Protein AF-A0A529GJU2-F1 (afdb_monomer_lite)

Secondary structure (DSSP, 8-state):
--SSTTHHHHHHHHHHHHTT----TT-------SS------TT-EEEEE-GGG-EEEEE--

Foldseek 3Di:
DVVDLCPQVVVVQVVQVVVVGHDDPPDDDGSDDPDDDDDDDQQDKDKDAPDPVGIDIDHHD

Structure (mmCIF, N/CA/C/O backbone):
data_AF-A0A529GJU2-F1
#
_entry.id   AF-A0A529GJU2-F1
#
loop_
_atom_site.group_PDB
_atom_site.id
_atom_site.type_symbol
_atom_site.label_atom_id
_atom_site.label_alt_id
_atom_site.label_comp_id
_atom_site.label_asym_id
_atom_site.label_entity_id
_atom_site.label_seq_id
_atom_site.pdbx_PDB_ins_code
_atom_site.Cartn_x
_atom_site.Cartn_y
_atom_site.Cartn_z
_atom_site.occupancy
_atom_site.B_iso_or_equiv
_atom_site.auth_seq_id
_atom_site.auth_comp_id
_atom_site.auth_asym_id
_atom_site.auth_atom_id
_atom_site.pdbx_PDB_model_num
ATOM 1 N N . ILE A 1 1 ? 2.029 -9.511 0.157 1.00 88.69 1 ILE A N 1
ATOM 2 C CA . ILE A 1 1 ? 1.436 -9.286 -1.185 1.00 88.69 1 ILE A CA 1
ATOM 3 C C . ILE A 1 1 ? 2.372 -9.871 -2.244 1.00 88.69 1 ILE A C 1
ATOM 5 O O . ILE A 1 1 ? 3.574 -9.721 -2.082 1.00 88.69 1 ILE A O 1
ATOM 9 N N . MET A 1 2 ? 1.857 -10.614 -3.236 1.00 94.69 2 MET A N 1
ATOM 10 C CA . MET A 1 2 ? 2.640 -11.254 -4.322 1.00 94.69 2 MET A CA 1
ATOM 11 C C . MET A 1 2 ? 3.939 -11.976 -3.881 1.00 94.69 2 MET A C 1
ATOM 13 O O . MET A 1 2 ? 4.965 -11.875 -4.546 1.00 94.69 2 MET A O 1
ATOM 17 N N . GLY A 1 3 ? 3.935 -12.662 -2.731 1.00 95.62 3 GLY A N 1
ATOM 18 C CA . GLY A 1 3 ? 5.130 -13.295 -2.143 1.00 95.62 3 GLY A CA 1
ATOM 19 C C . GLY A 1 3 ? 6.123 -12.319 -1.488 1.00 95.62 3 GLY A C 1
ATOM 20 O O . GLY A 1 3 ? 6.580 -12.584 -0.383 1.00 95.62 3 GLY A O 1
ATOM 21 N N . HIS A 1 4 ? 6.393 -11.162 -2.102 1.00 97.00 4 HIS A N 1
ATOM 22 C CA . HIS A 1 4 ? 7.229 -10.089 -1.549 1.00 97.00 4 HIS A CA 1
ATOM 23 C C . HIS A 1 4 ? 6.649 -8.700 -1.896 1.00 97.00 4 HIS A C 1
ATOM 25 O O . HIS A 1 4 ? 6.307 -8.477 -3.059 1.00 97.00 4 HIS A O 1
ATOM 31 N N . PRO A 1 5 ? 6.586 -7.724 -0.962 1.00 95.12 5 PRO A N 1
ATOM 32 C CA . PRO A 1 5 ? 5.994 -6.403 -1.221 1.00 95.12 5 PRO A CA 1
ATOM 33 C C . PRO A 1 5 ? 6.557 -5.660 -2.440 1.00 95.12 5 PRO A C 1
ATOM 35 O O . PRO A 1 5 ? 5.810 -5.042 -3.187 1.00 95.12 5 PRO A O 1
ATOM 38 N N . ALA A 1 6 ? 7.858 -5.770 -2.710 1.00 96.44 6 ALA A N 1
ATOM 39 C CA . ALA A 1 6 ? 8.474 -5.131 -3.878 1.00 96.44 6 ALA A CA 1
ATOM 40 C C . ALA A 1 6 ? 8.152 -5.805 -5.233 1.00 96.44 6 ALA A C 1
ATOM 42 O O . ALA A 1 6 ? 8.380 -5.202 -6.281 1.00 96.44 6 ALA A O 1
ATOM 43 N N . ALA A 1 7 ? 7.621 -7.035 -5.247 1.00 97.06 7 ALA A N 1
ATOM 44 C CA . ALA A 1 7 ? 7.395 -7.785 -6.488 1.00 97.06 7 ALA A CA 1
ATOM 45 C C . ALA A 1 7 ? 6.359 -7.106 -7.401 1.00 97.06 7 ALA A C 1
ATOM 47 O O . ALA A 1 7 ? 6.542 -7.053 -8.618 1.00 97.06 7 ALA A O 1
ATOM 48 N N . GLY A 1 8 ? 5.310 -6.518 -6.813 1.00 95.94 8 GLY A N 1
ATOM 49 C CA . GLY A 1 8 ? 4.307 -5.754 -7.560 1.00 95.94 8 GLY A CA 1
ATOM 50 C C . GLY A 1 8 ? 4.892 -4.516 -8.248 1.00 95.94 8 GLY A C 1
ATOM 51 O O . GLY A 1 8 ? 4.494 -4.184 -9.361 1.00 95.94 8 GLY A O 1
ATOM 52 N N . ILE A 1 9 ? 5.897 -3.881 -7.636 1.00 96.19 9 ILE A N 1
ATOM 53 C CA . ILE A 1 9 ? 6.580 -2.714 -8.210 1.00 96.19 9 ILE A CA 1
ATOM 54 C C . ILE A 1 9 ? 7.414 -3.119 -9.427 1.00 96.19 9 ILE A C 1
ATOM 56 O O . ILE A 1 9 ? 7.331 -2.473 -10.470 1.00 96.19 9 ILE A O 1
ATOM 60 N N . ALA A 1 10 ? 8.168 -4.218 -9.327 1.00 96.31 10 ALA A N 1
ATOM 61 C CA . ALA A 1 10 ? 8.934 -4.750 -10.454 1.00 96.31 10 ALA A CA 1
ATOM 62 C C . ALA A 1 10 ? 8.018 -5.114 -11.635 1.00 96.31 10 ALA A C 1
ATOM 64 O O . ALA A 1 10 ? 8.291 -4.750 -12.780 1.00 96.31 10 ALA A O 1
ATOM 65 N N . TRP A 1 11 ? 6.887 -5.770 -11.355 1.00 96.81 11 TRP A N 1
ATOM 66 C CA . TRP A 1 11 ? 5.873 -6.062 -12.367 1.00 96.81 11 TRP A CA 1
ATOM 67 C C . TRP A 1 11 ? 5.315 -4.785 -13.015 1.00 96.81 11 TRP A C 1
ATOM 69 O O . TRP A 1 11 ? 5.246 -4.710 -14.243 1.00 96.81 11 TRP A O 1
ATOM 79 N N . LEU A 1 12 ? 4.967 -3.771 -12.214 1.00 97.19 12 LEU A N 1
ATOM 80 C CA . LEU A 1 12 ? 4.407 -2.507 -12.700 1.00 97.19 12 LEU A CA 1
ATOM 81 C C . LEU A 1 12 ? 5.370 -1.796 -13.654 1.00 97.19 12 LEU A C 1
ATOM 83 O O . LEU A 1 12 ? 4.959 -1.382 -14.735 1.00 97.19 12 LEU A O 1
ATOM 87 N N . VAL A 1 13 ? 6.649 -1.682 -13.284 1.00 97.38 13 VAL A N 1
ATOM 88 C CA . VAL A 1 13 ? 7.665 -1.027 -14.125 1.00 97.38 13 VAL A CA 1
ATOM 89 C C . VAL A 1 13 ? 7.793 -1.729 -15.477 1.00 97.38 13 VAL A C 1
ATOM 91 O O . VAL A 1 13 ? 7.791 -1.060 -16.509 1.00 97.38 13 VAL A O 1
ATOM 94 N N . ASN A 1 14 ? 7.810 -3.065 -15.493 1.00 97.44 14 ASN A N 1
ATOM 95 C CA . ASN A 1 14 ? 7.864 -3.835 -16.738 1.00 97.44 14 ASN A CA 1
ATOM 96 C C . ASN A 1 14 ? 6.631 -3.596 -17.623 1.00 97.44 14 ASN A C 1
ATOM 98 O O . ASN A 1 14 ? 6.750 -3.497 -18.844 1.00 97.44 14 ASN A O 1
ATOM 102 N N . LYS A 1 15 ? 5.438 -3.477 -17.024 1.00 97.69 15 LYS A N 1
ATOM 103 C CA . LYS A 1 15 ? 4.204 -3.181 -17.768 1.00 97.69 15 LYS A CA 1
ATOM 104 C C . LYS A 1 15 ? 4.171 -1.760 -18.315 1.00 97.69 15 LYS A C 1
ATOM 106 O O . LYS A 1 15 ? 3.780 -1.577 -19.462 1.00 97.69 15 LYS A O 1
ATOM 111 N N . LEU A 1 16 ? 4.606 -0.777 -17.530 1.00 98.00 16 LEU A N 1
ATOM 112 C CA . LEU A 1 16 ? 4.696 0.611 -17.979 1.00 98.00 16 LEU A CA 1
ATOM 113 C C . LEU A 1 16 ? 5.683 0.755 -19.138 1.00 98.00 16 LEU A C 1
ATOM 115 O O . LEU A 1 16 ? 5.369 1.422 -20.120 1.00 98.00 16 LEU A O 1
ATOM 119 N N . HIS A 1 17 ? 6.831 0.081 -19.063 1.00 98.06 17 HIS A N 1
ATOM 120 C CA . HIS A 1 17 ? 7.829 0.114 -20.127 1.00 98.06 17 HIS A CA 1
ATOM 121 C C . HIS A 1 17 ? 7.263 -0.353 -21.477 1.00 98.06 17 HIS A C 1
ATOM 123 O O . HIS A 1 17 ? 7.505 0.288 -22.497 1.00 98.06 17 HIS A O 1
ATOM 129 N N . ALA A 1 18 ? 6.438 -1.407 -21.481 1.00 98.12 18 ALA A N 1
ATOM 130 C CA . ALA A 1 18 ? 5.816 -1.938 -22.697 1.00 98.12 18 ALA A CA 1
ATOM 131 C C . ALA A 1 18 ? 4.891 -0.937 -23.421 1.00 98.12 18 ALA A C 1
ATOM 133 O O . ALA A 1 18 ? 4.627 -1.108 -24.608 1.00 98.12 18 ALA A O 1
ATOM 134 N N . VAL A 1 19 ? 4.413 0.106 -22.732 1.00 97.88 19 VAL A N 1
ATOM 135 C CA . VAL A 1 19 ? 3.583 1.181 -23.307 1.00 97.88 19 VAL A CA 1
ATOM 136 C C . VAL A 1 19 ? 4.327 2.521 -23.394 1.00 97.88 19 VAL A C 1
ATOM 138 O O . VAL A 1 19 ? 3.704 3.573 -23.509 1.00 97.88 19 VAL A O 1
ATOM 141 N N . GLY A 1 20 ? 5.663 2.505 -23.316 1.00 97.62 20 GLY A N 1
ATOM 142 C CA . GLY A 1 20 ? 6.504 3.707 -23.389 1.00 97.62 20 GLY A CA 1
ATOM 143 C C . GLY A 1 20 ? 6.497 4.569 -22.121 1.00 97.62 20 GLY A C 1
ATOM 144 O O . GLY A 1 20 ? 6.976 5.702 -22.139 1.00 97.62 20 GLY A O 1
ATOM 145 N N . GLY A 1 21 ? 5.951 4.051 -21.020 1.00 97.38 21 GLY A N 1
ATOM 146 C CA . GLY A 1 21 ? 5.924 4.702 -19.715 1.00 97.38 21 GLY A CA 1
ATOM 147 C C . GLY A 1 21 ? 7.034 4.226 -18.775 1.00 97.38 21 GLY A C 1
ATOM 148 O O . GLY A 1 21 ? 7.836 3.347 -19.085 1.00 97.38 21 GLY A O 1
ATOM 149 N N . GLY A 1 22 ? 7.053 4.794 -17.571 1.00 97.00 22 GLY A N 1
ATOM 150 C CA . GLY A 1 22 ? 7.962 4.394 -16.501 1.00 97.00 22 GLY A CA 1
ATOM 151 C C . GLY A 1 22 ? 7.700 5.167 -15.214 1.00 97.00 22 GLY A C 1
ATOM 152 O O . GLY A 1 22 ? 6.939 6.138 -15.204 1.00 97.00 22 GLY A O 1
ATOM 153 N N . LEU A 1 23 ? 8.344 4.735 -14.129 1.00 97.00 23 LEU A N 1
ATOM 154 C CA . LEU A 1 23 ? 8.335 5.471 -12.869 1.00 97.00 23 LEU A CA 1
ATOM 155 C C . LEU A 1 23 ? 9.439 6.531 -12.860 1.00 97.00 23 LEU A C 1
ATOM 157 O O . LEU A 1 23 ? 10.537 6.319 -13.373 1.00 97.00 23 LEU A O 1
ATOM 161 N N . LYS A 1 24 ? 9.143 7.677 -12.255 1.00 96.69 24 LYS A N 1
ATOM 162 C CA . LYS A 1 24 ? 10.062 8.807 -12.104 1.00 96.69 24 LYS A CA 1
ATOM 163 C C . LYS A 1 24 ? 10.579 8.883 -10.671 1.00 96.69 24 LYS A C 1
ATOM 165 O O . LYS A 1 24 ? 9.878 8.539 -9.719 1.00 96.69 24 LYS A O 1
ATOM 170 N N . LYS A 1 25 ? 11.801 9.397 -10.513 1.00 97.12 25 LYS A N 1
ATOM 171 C CA . LYS A 1 25 ? 12.384 9.693 -9.198 1.00 97.12 25 LYS A CA 1
ATOM 172 C C . LYS A 1 25 ? 11.420 10.556 -8.375 1.00 97.12 25 LYS A C 1
ATOM 174 O O . LYS A 1 25 ? 10.898 11.547 -8.877 1.00 97.12 25 LYS A O 1
ATOM 179 N N . GLY A 1 26 ? 11.228 10.179 -7.113 1.00 97.62 26 GLY A N 1
ATOM 180 C CA . GLY A 1 26 ? 10.357 10.890 -6.174 1.00 97.62 26 GLY A CA 1
ATOM 181 C C . GLY A 1 26 ? 8.891 10.455 -6.206 1.00 97.62 26 GLY A C 1
ATOM 182 O O . GLY A 1 26 ? 8.120 10.916 -5.372 1.00 97.62 26 GLY A O 1
ATOM 183 N N . GLN A 1 27 ? 8.491 9.559 -7.115 1.00 97.19 27 GLN A N 1
ATOM 184 C CA . GLN A 1 27 ? 7.144 8.994 -7.074 1.00 97.19 27 GLN A CA 1
ATOM 185 C C . GLN A 1 27 ? 6.980 8.031 -5.895 1.00 97.19 27 GLN A C 1
ATOM 187 O O . GLN A 1 27 ? 7.817 7.158 -5.665 1.00 97.19 27 GLN A O 1
ATOM 192 N N . ILE A 1 28 ? 5.861 8.177 -5.187 1.00 97.25 28 ILE A N 1
ATOM 193 C CA . ILE A 1 28 ? 5.405 7.244 -4.159 1.00 97.25 28 ILE A CA 1
ATOM 194 C C . ILE A 1 28 ? 4.464 6.247 -4.831 1.00 97.25 28 ILE A C 1
ATOM 196 O O . ILE A 1 28 ? 3.516 6.645 -5.507 1.00 97.25 28 ILE A O 1
ATOM 200 N N . VAL A 1 29 ? 4.726 4.953 -4.649 1.00 95.88 29 VAL A N 1
ATOM 201 C CA . VAL A 1 29 ? 3.921 3.876 -5.232 1.00 95.88 29 VAL A CA 1
ATOM 202 C C . VAL A 1 29 ? 3.460 2.936 -4.128 1.00 95.88 29 VAL A C 1
ATOM 204 O O . VAL A 1 29 ? 4.270 2.432 -3.352 1.00 95.88 29 VAL A O 1
ATOM 207 N N . LEU A 1 30 ? 2.153 2.679 -4.074 1.00 96.62 30 LEU A N 1
ATOM 208 C CA . LEU A 1 30 ? 1.569 1.708 -3.154 1.00 96.62 30 LEU A CA 1
ATOM 209 C C . LEU A 1 30 ? 1.648 0.310 -3.776 1.00 96.62 30 LEU A C 1
ATOM 211 O O . LEU A 1 30 ? 1.073 0.058 -4.831 1.00 96.62 30 LEU A O 1
ATOM 215 N N . ALA A 1 31 ? 2.352 -0.605 -3.110 1.00 94.50 31 ALA A N 1
ATOM 216 C CA . ALA A 1 31 ? 2.597 -1.964 -3.603 1.00 94.50 31 ALA A CA 1
ATOM 217 C C . ALA A 1 31 ? 1.367 -2.895 -3.568 1.00 94.50 31 ALA A C 1
ATOM 219 O O . ALA A 1 31 ? 1.400 -3.990 -4.129 1.00 94.50 31 ALA A O 1
ATOM 220 N N . GLY A 1 32 ? 0.298 -2.472 -2.893 1.00 94.75 32 GLY A N 1
ATOM 221 C CA . GLY A 1 32 ? -0.924 -3.246 -2.686 1.00 94.75 32 GLY A CA 1
ATOM 222 C C . GLY A 1 32 ? -1.169 -3.588 -1.216 1.00 94.75 32 GLY A C 1
ATOM 223 O O . GLY A 1 32 ? -0.258 -3.551 -0.387 1.00 94.75 32 GLY A O 1
ATOM 224 N N . SER A 1 33 ? -2.423 -3.9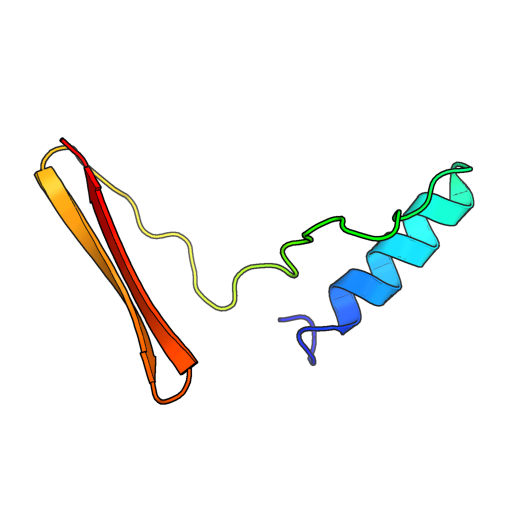14 -0.900 1.00 95.81 33 SER A N 1
ATOM 225 C CA . SER A 1 33 ? -2.849 -4.262 0.459 1.00 95.81 33 SER A CA 1
ATOM 226 C C . SER A 1 33 ? -2.436 -5.686 0.843 1.00 95.81 33 SER A C 1
ATOM 228 O O . SER A 1 33 ? -2.392 -6.587 0.004 1.00 95.81 33 SER A O 1
ATOM 230 N N . PHE A 1 34 ? -2.161 -5.907 2.128 1.00 95.94 34 PHE A N 1
ATOM 231 C CA . PHE A 1 34 ? -1.961 -7.235 2.722 1.00 95.94 34 PHE A CA 1
ATOM 232 C C . PHE A 1 34 ? -3.152 -7.688 3.583 1.00 95.94 34 PHE A C 1
ATOM 234 O O . PHE A 1 34 ? -3.150 -8.809 4.086 1.00 95.94 34 PHE A O 1
ATOM 241 N N . THR A 1 35 ? -4.181 -6.851 3.710 1.00 96.88 35 THR A N 1
ATOM 242 C CA . THR A 1 35 ? -5.455 -7.157 4.367 1.00 96.88 35 THR A CA 1
ATOM 243 C C . THR A 1 35 ? -6.611 -7.000 3.380 1.00 96.88 35 THR A C 1
ATOM 245 O O . THR A 1 35 ? -6.468 -6.401 2.307 1.00 96.88 35 THR A O 1
ATOM 248 N N . ARG A 1 36 ? -7.779 -7.546 3.732 1.00 97.75 36 ARG A N 1
ATOM 249 C CA . ARG A 1 36 ? -9.020 -7.237 3.013 1.00 97.75 36 ARG A CA 1
ATOM 250 C C . ARG A 1 36 ? -9.437 -5.788 3.305 1.00 97.75 36 ARG A C 1
ATOM 252 O O . ARG A 1 36 ? -9.123 -5.299 4.391 1.00 97.75 36 ARG A O 1
ATOM 259 N N . PRO A 1 37 ? -10.144 -5.123 2.375 1.00 97.69 37 PRO A N 1
ATOM 260 C CA . PRO A 1 37 ? -10.811 -3.865 2.679 1.00 97.69 37 PRO A CA 1
ATOM 261 C C . PRO A 1 37 ? -11.747 -4.021 3.880 1.00 97.69 37 PRO A C 1
ATOM 263 O O . PRO A 1 37 ? -12.311 -5.096 4.096 1.00 97.69 37 PRO A O 1
ATOM 266 N N . VAL A 1 38 ? -11.888 -2.943 4.639 1.00 96.62 38 VAL A N 1
ATOM 267 C CA . VAL A 1 38 ? -12.821 -2.829 5.760 1.00 96.62 38 VAL A CA 1
ATOM 268 C C . VAL A 1 38 ? -13.808 -1.730 5.394 1.00 96.62 38 VAL A C 1
ATOM 270 O O . VAL A 1 38 ? -13.382 -0.675 4.921 1.00 96.62 38 VAL A O 1
ATOM 273 N N . ASP A 1 39 ? -15.100 -1.998 5.566 1.00 98.06 39 ASP A N 1
ATOM 274 C CA . ASP A 1 39 ? -16.147 -1.006 5.335 1.00 98.06 39 ASP A CA 1
ATOM 275 C C . ASP A 1 39 ? -16.063 0.097 6.397 1.00 98.06 39 ASP A C 1
ATOM 277 O O . ASP A 1 39 ? -15.776 -0.178 7.561 1.00 98.06 39 ASP A O 1
ATOM 281 N N . ILE A 1 40 ? -16.287 1.344 5.983 1.00 97.88 40 ILE A N 1
ATOM 282 C CA . ILE A 1 40 ? -16.136 2.535 6.826 1.00 97.88 40 ILE A CA 1
ATOM 283 C C . ILE A 1 40 ? -17.433 3.339 6.778 1.00 97.88 40 ILE A C 1
ATOM 2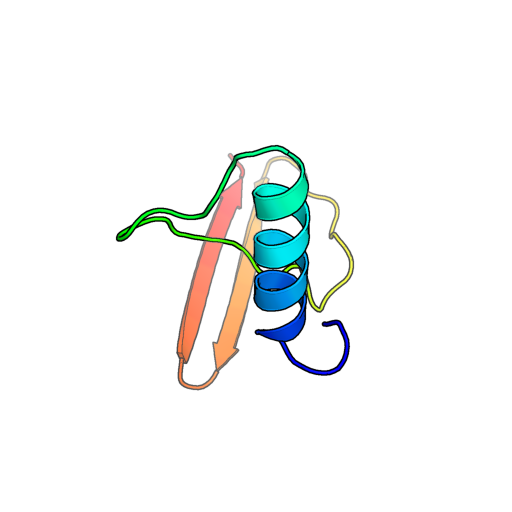85 O O . ILE A 1 40 ? -17.985 3.578 5.701 1.00 97.88 40 ILE A O 1
ATOM 289 N N . ALA A 1 41 ? -17.893 3.789 7.939 1.00 98.19 41 ALA A N 1
ATOM 290 C CA . ALA A 1 41 ? -19.030 4.673 8.122 1.00 98.19 41 ALA A CA 1
ATOM 291 C C . ALA A 1 41 ? -18.613 6.011 8.756 1.00 98.19 41 ALA A C 1
ATOM 293 O O . A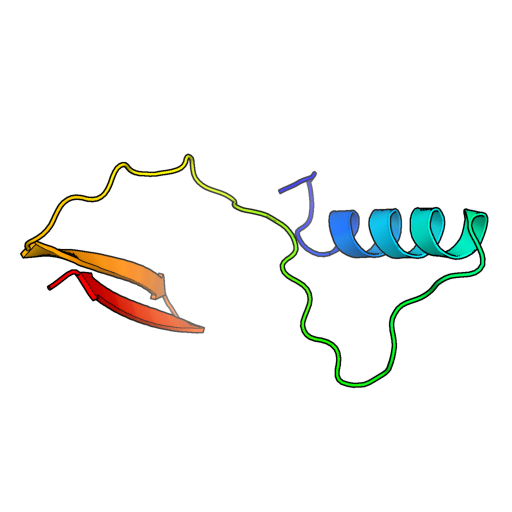LA A 1 41 ? -17.515 6.188 9.286 1.00 98.19 41 ALA A O 1
ATOM 294 N N . LYS A 1 42 ? -19.522 6.990 8.702 1.00 98.19 42 LYS A N 1
ATOM 295 C CA . LYS A 1 42 ? -19.347 8.269 9.398 1.00 98.19 42 LYS A CA 1
ATOM 296 C C . LYS A 1 42 ? -19.253 8.029 10.908 1.00 98.19 42 LYS A C 1
ATOM 298 O O . LYS A 1 42 ? -20.131 7.394 11.484 1.00 98.19 42 LYS A O 1
ATOM 303 N N . GLY A 1 43 ? -18.243 8.613 11.538 1.00 98.44 43 GLY A N 1
ATOM 304 C CA . GLY A 1 43 ? -17.921 8.468 12.956 1.00 98.44 43 GL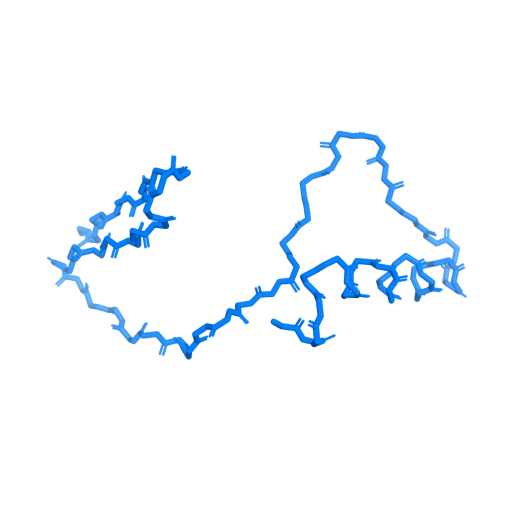Y A CA 1
ATOM 305 C C . GLY A 1 43 ? -16.837 7.429 13.243 1.00 98.44 43 GLY A C 1
ATOM 306 O O . GLY A 1 43 ? -16.333 7.402 14.365 1.00 98.44 43 GLY A O 1
ATOM 307 N N . ASP A 1 44 ? -16.449 6.606 12.263 1.00 98.50 44 ASP A N 1
ATOM 308 C CA . ASP A 1 44 ? -15.433 5.579 12.477 1.00 98.50 44 ASP A CA 1
ATOM 309 C C . ASP A 1 44 ? -14.039 6.182 12.662 1.00 98.50 44 ASP A C 1
ATOM 311 O O . ASP A 1 44 ? -13.637 7.137 11.992 1.00 98.50 44 ASP A O 1
ATOM 315 N N . VAL A 1 45 ? -13.264 5.561 13.549 1.00 98.31 45 VAL A N 1
ATOM 316 C CA . VAL A 1 45 ? -11.842 5.847 13.740 1.00 98.31 45 VAL A CA 1
ATOM 317 C C . VAL A 1 45 ? -11.066 4.573 13.441 1.00 98.31 45 VAL A C 1
ATOM 319 O O . VAL A 1 45 ? -11.250 3.555 14.107 1.00 98.31 45 VAL A O 1
ATOM 322 N N . ILE A 1 46 ? -10.191 4.625 12.439 1.00 98.06 46 ILE A N 1
ATOM 323 C CA . ILE A 1 46 ? -9.395 3.483 11.988 1.00 98.06 46 ILE A CA 1
ATOM 324 C C . ILE A 1 46 ? -7.936 3.707 12.375 1.00 98.06 46 ILE A C 1
ATOM 326 O O . ILE A 1 46 ? -7.353 4.746 12.059 1.00 98.06 46 ILE A O 1
ATOM 330 N N . GLN A 1 47 ? -7.334 2.705 13.015 1.00 98.00 47 GLN A N 1
ATOM 331 C CA . GLN A 1 47 ? -5.903 2.661 13.295 1.00 98.00 47 GLN A CA 1
ATOM 332 C C . GLN A 1 47 ? -5.278 1.437 12.619 1.00 98.00 47 GLN A C 1
ATOM 334 O O . GLN A 1 47 ? -5.697 0.304 12.847 1.00 98.00 47 GLN A O 1
ATOM 339 N N . ALA A 1 48 ? -4.242 1.666 11.816 1.00 98.00 48 ALA A N 1
ATOM 340 C CA . ALA A 1 48 ? -3.365 0.624 11.305 1.00 98.00 48 ALA A CA 1
ATOM 341 C C . ALA A 1 48 ? -2.027 0.681 12.051 1.00 98.00 48 ALA A C 1
ATOM 343 O O . ALA A 1 48 ? -1.257 1.628 11.880 1.00 98.00 48 ALA A O 1
ATOM 344 N N . ASP A 1 49 ? -1.761 -0.324 12.881 1.00 98.19 49 ASP A N 1
ATOM 345 C CA . ASP A 1 49 ? -0.504 -0.485 13.611 1.00 98.19 49 ASP A CA 1
ATOM 346 C C . ASP A 1 49 ? 0.440 -1.420 12.839 1.00 98.19 49 ASP A C 1
ATOM 348 O O . ASP A 1 49 ? 0.098 -2.568 12.550 1.00 98.19 49 ASP A O 1
ATOM 352 N N . TYR A 1 50 ? 1.620 -0.916 12.479 1.00 97.50 50 TYR A N 1
ATOM 353 C CA . TYR A 1 50 ? 2.671 -1.672 11.798 1.00 97.50 50 TYR A CA 1
ATOM 354 C C . TYR A 1 5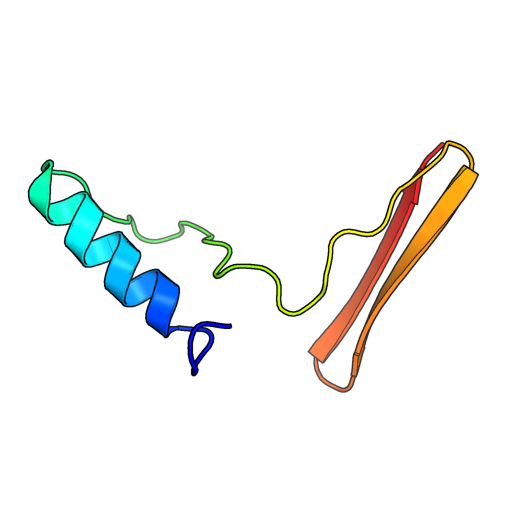0 ? 3.807 -2.076 12.761 1.00 97.50 50 TYR A C 1
ATOM 356 O O . TYR A 1 50 ? 4.877 -2.512 12.326 1.00 97.50 50 TYR A O 1
ATOM 364 N N . GLY A 1 51 ? 3.597 -1.946 14.072 1.00 98.31 51 GLY A N 1
ATOM 365 C CA . GLY A 1 51 ? 4.550 -2.298 15.112 1.00 98.31 51 GLY A CA 1
ATOM 366 C C . GLY A 1 51 ? 5.759 -1.353 15.117 1.00 98.31 51 GLY A C 1
ATOM 367 O O . GLY A 1 51 ? 5.585 -0.137 15.201 1.00 98.31 51 GLY A O 1
ATOM 368 N N . PRO A 1 52 ? 7.004 -1.859 15.012 1.00 98.38 52 PRO A N 1
ATOM 3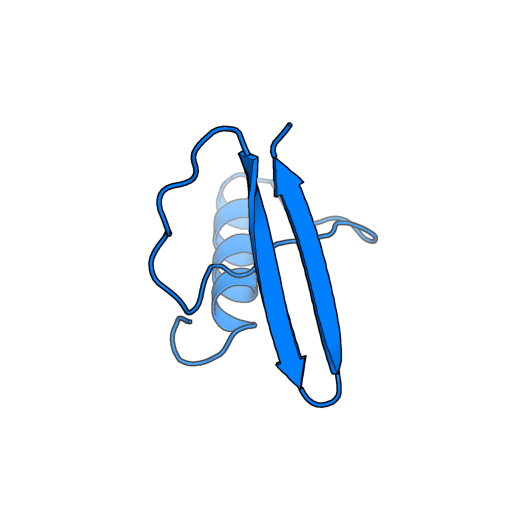69 C CA . PRO A 1 52 ? 8.207 -1.027 15.136 1.00 98.38 52 PRO A CA 1
ATOM 370 C C . PRO A 1 52 ? 8.334 0.115 14.117 1.00 98.38 52 PRO A C 1
ATOM 372 O O . PRO A 1 52 ? 9.098 1.047 14.351 1.00 98.38 52 PRO A O 1
ATOM 375 N N . VAL A 1 53 ? 7.621 0.051 12.987 1.00 97.62 53 VAL A N 1
ATOM 376 C CA . VAL A 1 53 ? 7.643 1.103 11.952 1.00 97.62 53 VAL A CA 1
ATOM 377 C C . VAL A 1 53 ? 6.531 2.146 12.126 1.00 97.62 53 VAL A C 1
ATOM 379 O O . VAL A 1 53 ? 6.383 3.031 11.285 1.00 97.62 53 VAL A O 1
ATOM 382 N N . GLY A 1 54 ? 5.783 2.077 13.231 1.00 98.56 54 GLY A N 1
ATOM 383 C CA . GLY A 1 54 ? 4.793 3.069 13.636 1.00 98.56 54 GLY A CA 1
ATOM 384 C C . GLY A 1 54 ? 3.358 2.708 13.263 1.00 98.56 54 GLY A C 1
ATOM 385 O O . GLY A 1 54 ? 3.043 1.578 12.894 1.00 98.56 54 GLY A O 1
ATOM 386 N N . SER A 1 55 ? 2.470 3.694 13.367 1.00 98.38 55 SER A N 1
ATOM 387 C CA . SER A 1 55 ? 1.037 3.520 13.135 1.00 98.38 55 SER A CA 1
ATOM 388 C C . SER A 1 55 ? 0.435 4.688 12.364 1.00 98.38 55 SER A C 1
ATOM 390 O O . SER A 1 55 ? 0.895 5.823 12.482 1.00 98.38 55 SER A O 1
ATOM 392 N N . ILE A 1 56 ? -0.644 4.416 11.637 1.00 98.31 56 ILE A N 1
ATOM 393 C CA . ILE A 1 56 ? -1.436 5.408 10.910 1.00 98.31 56 ILE A CA 1
ATOM 394 C C . ILE A 1 56 ? -2.839 5.423 11.515 1.00 98.31 56 ILE A C 1
ATOM 396 O O . ILE A 1 56 ? -3.456 4.369 11.649 1.00 98.31 56 ILE A O 1
ATOM 400 N N . GLY A 1 57 ? -3.339 6.604 11.874 1.00 97.94 57 GLY A N 1
ATOM 401 C CA . GLY A 1 57 ? -4.690 6.800 12.399 1.00 97.94 57 GLY A CA 1
ATOM 402 C C . GLY A 1 57 ? -5.478 7.780 11.539 1.00 97.94 57 GLY A C 1
ATOM 403 O O . GLY A 1 57 ? -4.931 8.788 11.093 1.00 97.94 57 GLY A O 1
ATOM 404 N N . VAL A 1 58 ? -6.757 7.493 11.313 1.00 98.25 58 VAL A N 1
ATOM 405 C CA . VAL A 1 58 ? -7.682 8.374 10.592 1.00 98.25 58 VAL A CA 1
ATOM 406 C C . VAL A 1 58 ? -9.059 8.340 11.254 1.00 98.25 58 VAL A C 1
ATOM 408 O O . VAL A 1 58 ? -9.512 7.289 11.699 1.00 98.25 58 VAL A O 1
ATOM 411 N N . SER A 1 59 ? -9.711 9.499 11.326 1.00 98.25 59 SER A N 1
ATOM 412 C CA . SER A 1 59 ? -11.097 9.644 11.778 1.00 98.25 59 SER A CA 1
ATOM 413 C C . SER A 1 59 ? -11.960 10.103 10.607 1.00 98.25 59 SER A C 1
ATOM 415 O O . SER A 1 59 ? -11.562 11.006 9.867 1.00 98.25 59 SER A O 1
ATOM 417 N N . PHE A 1 60 ? -13.119 9.476 10.438 1.00 98.25 60 PHE A N 1
ATOM 418 C CA . PHE A 1 60 ? -14.092 9.791 9.399 1.00 98.25 60 PHE A CA 1
ATOM 419 C C . PHE A 1 60 ? -15.244 10.581 10.026 1.00 98.25 60 PHE A C 1
ATOM 421 O O . PHE A 1 60 ? -16.033 10.021 10.782 1.00 98.25 60 PHE A O 1
ATOM 428 N N . VAL A 1 61 ? -15.330 11.887 9.745 1.00 94.56 61 VAL A N 1
ATOM 429 C CA . VAL A 1 61 ? -16.289 12.831 10.369 1.00 94.56 61 VAL A CA 1
ATOM 430 C C . VAL A 1 61 ? -17.438 13.251 9.468 1.00 94.56 61 VAL A C 1
ATOM 432 O O . VAL A 1 61 ? -17.311 13.175 8.228 1.00 94.56 61 VAL A O 1
#

pLDDT: mean 97.1, std 1.52, range [88.69, 98.56]

Radius of gyration: 15.79 Å; chains: 1; bounding box: 32×26×38 Å

Sequence (61 aa):
IMGHPAAGIAWLVNKLHAVGGGLKKGQIVLAGSFTRPVDIAKGDVIQADYGPVGSIGVSFV